Protein AF-A0A0C1Z4I7-F1 (afdb_monomer_lite)

Foldseek 3Di:
DDDFDWDWDFDADPVPRDTDDIDIDGQADWDPDDPPPDDQQDAPVNVCVVQNAFPDKDQWDDDPPDTAHIWGWDDDVPPQQKIKIFTAGRPRRGTPTIHIHGNVPDDPDDD

Structure (mmCIF, N/CA/C/O backbone):
data_AF-A0A0C1Z4I7-F1
#
_entry.id   AF-A0A0C1Z4I7-F1
#
loop_
_atom_site.group_PDB
_atom_site.id
_atom_site.type_symbol
_atom_site.label_atom_id
_atom_site.label_alt_id
_atom_site.label_comp_id
_atom_site.label_asym_id
_atom_site.label_entity_id
_atom_site.label_seq_id
_atom_site.pdbx_PDB_ins_code
_atom_site.Cartn_x
_atom_site.Cartn_y
_atom_site.Cartn_z
_atom_site.occupancy
_atom_site.B_iso_or_equiv
_atom_site.auth_seq_id
_atom_site.auth_comp_id
_atom_site.auth_asym_id
_atom_site.auth_atom_id
_atom_site.pdbx_PDB_model_num
ATOM 1 N N . MET A 1 1 ? 3.921 -3.775 -27.418 1.00 38.81 1 MET A N 1
ATOM 2 C CA . MET A 1 1 ? 4.447 -5.001 -26.784 1.00 38.81 1 MET A CA 1
ATOM 3 C C . MET A 1 1 ? 4.700 -4.667 -25.320 1.00 38.81 1 MET A C 1
ATOM 5 O O . MET A 1 1 ? 5.543 -3.819 -25.061 1.00 38.81 1 MET A O 1
ATOM 9 N N . SER A 1 2 ? 3.896 -5.177 -24.383 1.00 43.41 2 SER A N 1
ATOM 10 C CA . SER A 1 2 ? 4.093 -4.906 -22.951 1.00 43.41 2 SER A CA 1
ATOM 11 C C . SER A 1 2 ? 5.153 -5.856 -22.399 1.00 43.41 2 SER A C 1
ATOM 13 O O . SER A 1 2 ? 4.988 -7.071 -22.469 1.00 43.41 2 SER A O 1
ATOM 15 N N . ILE A 1 3 ? 6.249 -5.308 -21.879 1.00 46.41 3 ILE A N 1
ATOM 16 C CA . ILE A 1 3 ? 7.251 -6.074 -21.136 1.00 46.41 3 ILE A CA 1
ATOM 17 C C . ILE A 1 3 ? 6.704 -6.240 -19.719 1.00 46.41 3 ILE A C 1
ATOM 19 O O . ILE A 1 3 ? 6.547 -5.251 -19.009 1.00 46.41 3 ILE A O 1
ATOM 23 N N . TYR A 1 4 ? 6.385 -7.469 -19.324 1.00 54.22 4 TYR A N 1
ATOM 24 C CA . TYR A 1 4 ? 6.002 -7.773 -17.948 1.00 54.22 4 TYR A CA 1
ATOM 25 C C . TYR A 1 4 ? 7.266 -7.862 -17.089 1.00 54.22 4 TYR A C 1
ATOM 27 O O . TYR A 1 4 ? 8.151 -8.672 -17.378 1.00 54.22 4 TYR A O 1
ATOM 35 N N . LYS A 1 5 ? 7.373 -7.025 -16.052 1.00 57.59 5 LYS A N 1
ATOM 36 C CA . LYS A 1 5 ? 8.463 -7.102 -15.073 1.00 57.59 5 LYS A CA 1
ATOM 37 C C . LYS A 1 5 ? 8.028 -7.947 -13.881 1.00 57.59 5 LYS A C 1
ATOM 39 O O . LYS A 1 5 ? 7.062 -7.621 -13.194 1.00 57.59 5 LYS A O 1
ATOM 44 N N . TYR A 1 6 ? 8.770 -9.016 -13.619 1.00 63.41 6 TYR A N 1
ATOM 45 C CA . TYR A 1 6 ? 8.568 -9.881 -12.461 1.00 63.41 6 TYR A CA 1
ATOM 46 C C . TYR A 1 6 ? 9.752 -9.748 -11.502 1.00 63.41 6 TYR A C 1
ATOM 48 O O . TYR A 1 6 ? 10.906 -9.753 -11.927 1.00 63.41 6 TYR A O 1
ATOM 56 N N . GLY A 1 7 ? 9.455 -9.630 -10.215 1.00 59.31 7 GLY A N 1
ATOM 57 C CA . GLY A 1 7 ? 10.377 -9.813 -9.108 1.00 59.31 7 GLY A CA 1
ATOM 58 C C . GLY A 1 7 ? 10.296 -11.253 -8.628 1.00 59.31 7 GLY A C 1
ATOM 59 O O . GLY A 1 7 ? 9.205 -11.809 -8.493 1.00 59.31 7 GLY A O 1
ATOM 60 N N . LEU A 1 8 ? 11.455 -11.858 -8.397 1.00 66.44 8 LEU A N 1
ATOM 61 C CA . LEU A 1 8 ? 11.571 -13.208 -7.867 1.00 66.44 8 LEU A CA 1
ATOM 62 C C . LEU A 1 8 ? 12.170 -13.117 -6.463 1.00 66.44 8 LEU A C 1
ATOM 64 O O . LEU A 1 8 ? 13.332 -12.733 -6.320 1.00 66.44 8 LEU A O 1
ATOM 68 N N . THR A 1 9 ? 11.400 -13.484 -5.443 1.00 59.69 9 THR A N 1
ATOM 69 C CA . THR A 1 9 ? 11.918 -13.637 -4.080 1.00 59.69 9 THR A CA 1
ATOM 70 C C . THR A 1 9 ? 12.114 -15.119 -3.800 1.00 59.69 9 THR A C 1
ATOM 72 O O . THR A 1 9 ? 11.175 -15.912 -3.856 1.00 59.69 9 THR A O 1
ATOM 75 N N . LEU A 1 10 ? 13.355 -15.498 -3.502 1.00 69.19 10 LEU A N 1
ATOM 76 C CA . LEU A 1 10 ? 13.725 -16.852 -3.108 1.00 69.19 10 LEU A CA 1
ATOM 77 C C . LEU A 1 10 ? 13.953 -16.881 -1.600 1.00 69.19 10 LEU A C 1
ATOM 79 O O . LEU A 1 10 ? 14.857 -16.214 -1.093 1.00 69.19 10 LEU A O 1
ATOM 83 N N . ILE A 1 11 ? 13.140 -17.654 -0.887 1.00 67.88 11 ILE A N 1
ATOM 84 C CA . ILE A 1 11 ? 13.230 -17.781 0.568 1.00 67.88 11 ILE A CA 1
ATOM 85 C C . ILE A 1 11 ? 13.865 -19.128 0.893 1.00 67.88 11 ILE A C 1
ATOM 87 O O . ILE A 1 11 ? 13.340 -20.185 0.536 1.00 67.88 11 ILE A O 1
ATOM 91 N N . PHE A 1 12 ? 14.994 -19.088 1.599 1.00 81.19 12 PHE A N 1
ATOM 92 C CA . PHE A 1 12 ? 15.747 -20.271 2.006 1.00 81.19 12 PHE A CA 1
ATOM 93 C C . PHE A 1 12 ? 15.607 -20.519 3.507 1.00 81.19 12 PHE A C 1
ATOM 95 O O . PHE A 1 12 ? 15.646 -19.596 4.323 1.00 81.19 12 PHE A O 1
ATOM 102 N N . SER A 1 13 ? 15.502 -21.789 3.891 1.00 71.88 13 SER A N 1
ATOM 103 C CA . SER A 1 13 ? 15.573 -22.191 5.293 1.00 71.88 13 SER A CA 1
ATOM 104 C C . SER A 1 13 ? 17.003 -22.045 5.795 1.00 71.88 13 SER A C 1
ATOM 106 O O . SER A 1 13 ? 17.896 -22.766 5.356 1.00 71.88 13 SER A O 1
ATOM 108 N N . LYS A 1 14 ? 17.223 -21.174 6.785 1.00 71.62 14 LYS A N 1
ATOM 109 C CA . LYS A 1 14 ? 18.554 -20.957 7.379 1.00 71.62 14 LYS A CA 1
ATOM 110 C C . LYS A 1 14 ? 19.194 -22.243 7.923 1.00 71.62 14 LYS A C 1
ATOM 112 O O . LYS A 1 14 ? 20.410 -22.369 7.914 1.00 71.62 14 LYS A O 1
ATOM 117 N N . LYS A 1 15 ? 18.386 -23.195 8.408 1.00 81.06 15 LYS A N 1
ATOM 118 C CA . LYS A 1 15 ? 18.870 -24.440 9.031 1.00 81.06 15 LYS A CA 1
ATOM 119 C C . LYS A 1 15 ? 19.369 -25.467 8.012 1.00 81.06 15 LYS A C 1
ATOM 121 O O . LYS A 1 15 ? 20.266 -26.237 8.327 1.00 81.06 15 LYS A O 1
ATOM 126 N N . SER A 1 16 ? 18.751 -25.516 6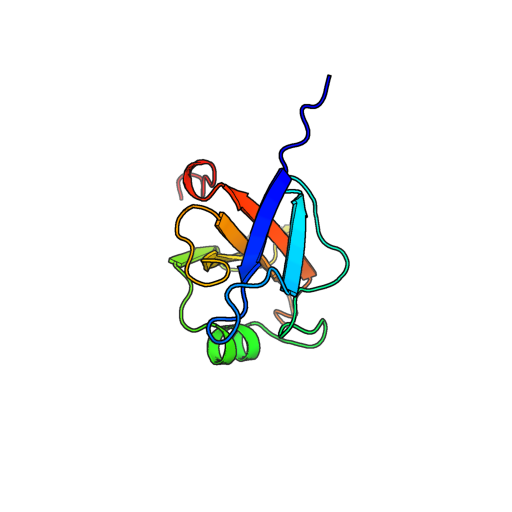.835 1.00 85.88 16 SER A N 1
ATOM 127 C CA . SER A 1 16 ? 19.013 -26.557 5.829 1.00 85.88 16 SER A CA 1
ATOM 128 C C . SER A 1 16 ? 19.630 -26.017 4.542 1.00 85.88 16 SER A C 1
ATOM 130 O O . SER A 1 16 ? 20.042 -26.799 3.693 1.00 85.88 16 SER A O 1
ATOM 132 N N . SER A 1 17 ? 19.666 -24.692 4.380 1.00 82.50 17 SER A N 1
ATOM 133 C CA . SER A 1 17 ? 20.016 -23.998 3.136 1.00 82.50 17 SER A CA 1
ATOM 134 C C . SER A 1 17 ? 19.169 -24.422 1.932 1.00 82.50 17 SER A C 1
ATOM 136 O O . SER A 1 17 ? 19.521 -24.135 0.791 1.00 82.50 17 SER A O 1
ATOM 138 N N . LEU A 1 18 ? 18.038 -25.091 2.172 1.00 81.38 18 LEU A N 1
ATOM 139 C CA . LEU A 1 18 ? 17.108 -25.489 1.128 1.00 81.38 18 LEU A CA 1
ATOM 140 C C . LEU A 1 18 ? 16.185 -24.326 0.787 1.00 81.38 18 LEU A C 1
ATOM 142 O O . LEU A 1 18 ? 15.750 -23.576 1.667 1.00 81.38 18 LEU A O 1
ATOM 146 N N . LEU A 1 19 ? 15.872 -24.206 -0.499 1.00 75.69 19 LEU A N 1
ATOM 147 C CA . LEU A 1 19 ? 14.826 -23.320 -0.986 1.00 75.69 19 LEU A CA 1
ATOM 148 C C . LEU A 1 19 ? 13.479 -23.836 -0.476 1.00 75.69 19 LEU A C 1
ATOM 150 O O . LEU A 1 19 ? 13.130 -24.989 -0.722 1.00 75.69 19 LEU A O 1
ATOM 154 N N . VAL A 1 20 ? 12.743 -22.993 0.243 1.00 79.88 20 VAL A N 1
ATOM 155 C CA . VAL A 1 20 ? 11.453 -23.371 0.841 1.00 79.88 20 VAL A CA 1
ATOM 156 C C . VAL A 1 20 ? 10.274 -22.612 0.250 1.00 79.88 20 VAL A C 1
ATOM 158 O O . VAL A 1 20 ? 9.157 -23.113 0.309 1.00 79.88 20 VAL A O 1
ATOM 161 N N . CYS A 1 21 ? 10.501 -21.436 -0.339 1.00 66.06 21 CYS A N 1
ATOM 162 C CA . CYS A 1 21 ? 9.457 -20.686 -1.028 1.00 66.06 21 CYS A CA 1
ATOM 163 C C . CYS A 1 21 ? 10.034 -19.904 -2.211 1.00 66.06 21 CYS A C 1
ATOM 165 O O . CYS A 1 21 ? 11.140 -19.361 -2.135 1.00 66.06 21 CYS A O 1
ATOM 167 N N . VAL A 1 22 ? 9.260 -19.848 -3.293 1.00 72.50 22 VAL A N 1
ATOM 168 C CA . VAL A 1 22 ? 9.496 -18.981 -4.446 1.00 72.50 22 VAL A CA 1
ATOM 169 C C . VAL A 1 22 ? 8.275 -18.091 -4.581 1.00 72.50 22 VAL A C 1
ATOM 171 O O . VAL A 1 22 ? 7.192 -18.572 -4.910 1.00 72.50 22 VAL A O 1
ATOM 174 N N . GLU A 1 23 ? 8.452 -16.800 -4.341 1.00 71.19 23 GLU A N 1
ATOM 175 C CA . GLU A 1 23 ? 7.403 -15.811 -4.559 1.00 71.19 23 GLU A CA 1
ATOM 176 C C . GLU A 1 23 ? 7.690 -15.074 -5.864 1.00 71.19 23 GLU A C 1
ATOM 178 O O . GLU A 1 23 ? 8.748 -14.465 -6.041 1.00 71.19 23 GLU A O 1
ATOM 183 N N . VAL A 1 24 ? 6.739 -15.151 -6.794 1.00 68.38 24 VAL A N 1
ATOM 184 C CA . VAL A 1 24 ? 6.784 -14.410 -8.054 1.00 68.38 24 VAL A CA 1
ATOM 185 C C . VAL A 1 24 ? 5.855 -13.213 -7.916 1.00 68.38 24 VAL A C 1
ATOM 187 O O . VAL A 1 24 ? 4.634 -13.359 -7.956 1.00 68.38 24 VAL A O 1
ATOM 190 N N . LEU A 1 25 ? 6.430 -12.024 -7.761 1.00 66.62 25 LEU A N 1
ATOM 191 C CA . LEU A 1 25 ? 5.682 -10.773 -7.732 1.00 66.62 25 LEU A CA 1
ATOM 192 C C . LEU A 1 25 ? 5.747 -10.122 -9.108 1.00 66.62 25 LEU A C 1
ATOM 194 O O . LEU A 1 25 ? 6.807 -9.737 -9.581 1.00 66.62 25 LEU A O 1
ATOM 198 N N . ASN A 1 26 ? 4.610 -9.941 -9.762 1.00 67.31 26 ASN A N 1
ATOM 199 C CA . ASN A 1 26 ? 4.530 -9.052 -10.912 1.00 67.31 26 ASN A CA 1
ATOM 200 C C . ASN A 1 26 ? 4.579 -7.587 -10.428 1.00 67.31 26 ASN A C 1
ATOM 202 O O . ASN A 1 26 ? 3.680 -7.136 -9.713 1.00 67.31 26 ASN A O 1
ATOM 206 N N . ILE A 1 27 ? 5.651 -6.875 -10.789 1.00 61.69 27 ILE A N 1
ATOM 207 C CA . ILE A 1 27 ? 6.001 -5.522 -10.308 1.00 61.69 27 ILE A CA 1
ATOM 208 C C . ILE A 1 27 ? 5.139 -4.441 -10.987 1.00 61.69 27 ILE A C 1
ATOM 210 O O . ILE A 1 27 ? 5.138 -3.292 -10.565 1.00 61.69 27 ILE A O 1
ATOM 214 N N . ASP A 1 28 ? 4.349 -4.805 -11.999 1.00 61.06 28 ASP A N 1
ATOM 215 C CA . ASP A 1 28 ? 3.436 -3.889 -12.693 1.00 61.06 28 ASP A CA 1
ATOM 216 C C . ASP A 1 28 ? 1.956 -4.284 -12.527 1.00 61.06 28 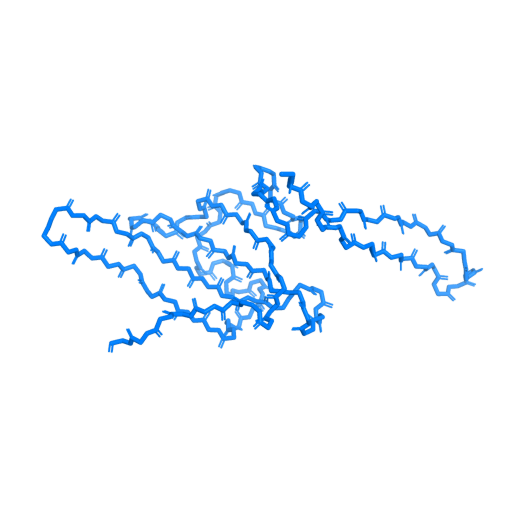ASP A C 1
ATOM 218 O O . ASP A 1 28 ? 1.080 -3.760 -13.220 1.00 61.06 28 ASP A O 1
ATOM 222 N N . THR A 1 29 ? 1.649 -5.205 -11.605 1.00 59.81 29 THR A N 1
ATOM 223 C CA . THR A 1 29 ? 0.286 -5.721 -11.399 1.00 59.81 29 THR A CA 1
ATOM 224 C C . THR A 1 29 ? -0.383 -5.149 -10.157 1.00 59.81 29 THR A C 1
ATOM 226 O O . THR A 1 29 ? 0.232 -4.915 -9.118 1.00 59.81 29 THR A O 1
ATOM 229 N N . ILE A 1 30 ? -1.688 -4.915 -10.289 1.00 59.41 30 ILE A N 1
ATOM 230 C CA . ILE A 1 30 ? -2.585 -4.579 -9.187 1.00 59.41 30 ILE A CA 1
ATOM 231 C C . ILE A 1 30 ? -2.989 -5.892 -8.526 1.00 59.41 30 ILE A C 1
ATOM 233 O O . ILE A 1 30 ? -3.546 -6.761 -9.197 1.00 59.41 30 ILE A O 1
ATOM 237 N N . TYR A 1 31 ? -2.716 -6.041 -7.233 1.00 56.72 31 TYR A N 1
ATOM 238 C CA . TYR A 1 31 ? -3.116 -7.243 -6.515 1.00 56.72 31 TYR A CA 1
ATOM 239 C C . TYR A 1 31 ? -4.536 -7.057 -5.987 1.00 56.72 31 TYR A C 1
ATOM 241 O O . TYR A 1 31 ? -4.816 -6.126 -5.232 1.00 56.72 31 TYR A O 1
ATOM 249 N N . ASN A 1 32 ? -5.436 -7.945 -6.412 1.00 53.16 32 ASN A N 1
ATOM 250 C CA . ASN A 1 32 ? -6.802 -8.007 -5.887 1.00 53.16 32 ASN A CA 1
ATOM 251 C C . ASN A 1 32 ? -6.865 -8.765 -4.549 1.00 53.16 32 ASN A C 1
ATOM 253 O O . ASN A 1 32 ? -7.822 -8.594 -3.805 1.00 53.16 32 ASN A O 1
ATOM 257 N N . MET A 1 33 ? -5.853 -9.586 -4.241 1.00 59.94 33 MET A N 1
ATOM 258 C CA . MET A 1 33 ? -5.670 -10.213 -2.930 1.00 59.94 33 MET A CA 1
ATOM 259 C C . MET A 1 33 ? -4.526 -9.511 -2.203 1.00 59.94 33 MET A C 1
ATOM 261 O O . MET A 1 33 ? -3.442 -9.352 -2.764 1.00 59.94 33 MET A O 1
ATOM 265 N N . LEU A 1 34 ? -4.781 -9.064 -0.976 1.00 69.19 34 LEU A N 1
ATOM 266 C CA . LEU A 1 34 ? -3.793 -8.356 -0.171 1.00 69.19 34 LEU A CA 1
ATOM 267 C C . LEU A 1 34 ? -2.707 -9.336 0.313 1.00 69.19 34 LEU A C 1
ATOM 269 O O . LEU A 1 34 ? -3.025 -10.479 0.650 1.00 69.19 34 LEU A O 1
ATOM 273 N N . PRO A 1 35 ? -1.426 -8.929 0.327 1.00 75.94 35 PRO A N 1
ATOM 274 C CA . PRO A 1 35 ? -0.364 -9.739 0.899 1.00 75.94 35 PRO A CA 1
ATOM 275 C C . PRO A 1 35 ? -0.561 -9.827 2.416 1.00 75.94 35 PRO A C 1
ATOM 277 O O . PRO A 1 35 ? -0.817 -8.817 3.070 1.00 75.94 35 PRO A O 1
ATOM 280 N N . SER A 1 36 ? -0.396 -11.021 2.985 1.00 75.44 36 SER A N 1
ATOM 281 C CA . SER A 1 36 ? -0.357 -11.188 4.443 1.00 75.44 36 SER A CA 1
ATOM 282 C C . SER A 1 36 ? 0.727 -10.274 5.040 1.00 75.44 36 SER A C 1
ATOM 284 O O . SER A 1 36 ? 1.821 -10.211 4.468 1.00 75.44 36 SER A O 1
ATOM 286 N N . PRO A 1 37 ? 0.453 -9.536 6.133 1.00 84.00 37 PRO A N 1
ATOM 287 C CA . PRO A 1 37 ? -0.674 -9.680 7.065 1.00 84.00 37 PRO A CA 1
ATOM 288 C C . PRO A 1 37 ? -1.862 -8.733 6.798 1.00 84.00 37 PRO A C 1
ATOM 290 O O . PRO A 1 37 ? -2.696 -8.552 7.677 1.00 84.00 37 PRO A O 1
ATOM 293 N N . LEU A 1 38 ? -1.934 -8.088 5.630 1.00 85.62 38 LEU A N 1
ATOM 294 C CA . LEU A 1 38 ? -2.944 -7.062 5.352 1.00 85.62 38 LEU A CA 1
ATOM 295 C C . LEU A 1 38 ? -4.307 -7.669 5.002 1.00 85.62 38 LEU A C 1
ATOM 297 O O . LEU A 1 38 ? -4.401 -8.602 4.204 1.00 85.62 38 LEU A O 1
ATOM 301 N N . GLU A 1 39 ? -5.370 -7.072 5.541 1.00 85.19 39 GLU A N 1
ATOM 302 C CA . GLU A 1 39 ? -6.759 -7.490 5.327 1.00 85.19 39 GLU A CA 1
ATOM 303 C C . GLU A 1 39 ? -7.622 -6.336 4.800 1.00 85.19 39 GLU A C 1
ATOM 305 O O . GLU A 1 39 ? -7.345 -5.167 5.054 1.00 85.19 39 GLU A O 1
ATOM 310 N N . VAL A 1 40 ? -8.683 -6.654 4.048 1.00 76.00 40 VAL A N 1
ATOM 311 C CA . VAL A 1 40 ? -9.513 -5.644 3.354 1.00 76.00 40 VAL A CA 1
ATOM 312 C C . VAL A 1 40 ? -10.247 -4.735 4.341 1.00 76.00 40 VAL A C 1
ATOM 314 O O . VAL A 1 40 ? -10.486 -3.571 4.047 1.00 76.00 40 VAL A O 1
ATOM 317 N N . SER A 1 41 ? -10.574 -5.248 5.526 1.00 86.06 41 SER A N 1
ATOM 318 C CA . SER A 1 41 ? -11.219 -4.488 6.598 1.00 86.06 41 SER A CA 1
ATOM 319 C C . SER A 1 41 ? -10.286 -3.522 7.324 1.00 86.06 41 SER A C 1
ATOM 321 O O . SER A 1 41 ? -10.774 -2.733 8.130 1.00 86.06 41 SER A O 1
ATOM 323 N N . MET A 1 42 ? -8.972 -3.589 7.086 1.00 92.62 42 MET A N 1
ATOM 324 C CA . MET A 1 42 ? -8.026 -2.708 7.761 1.00 92.62 42 MET A CA 1
ATOM 325 C C . MET A 1 42 ? -8.201 -1.271 7.291 1.00 92.62 42 MET A C 1
ATOM 327 O O . MET A 1 42 ? -8.278 -0.986 6.091 1.00 92.62 42 MET A O 1
ATOM 331 N N . VAL A 1 43 ? -8.196 -0.358 8.253 1.00 95.31 43 VAL A N 1
ATOM 332 C CA . VAL A 1 43 ? -8.099 1.078 8.002 1.00 95.31 43 VAL A CA 1
ATOM 333 C C . VAL A 1 43 ? -6.653 1.537 8.126 1.00 95.31 43 VAL A C 1
ATOM 335 O O . VAL A 1 43 ? -5.789 0.839 8.658 1.00 95.31 43 VAL A O 1
ATOM 338 N N . ARG A 1 44 ? -6.363 2.745 7.638 1.00 95.31 44 ARG A N 1
ATOM 339 C CA . ARG A 1 44 ? -5.007 3.307 7.659 1.00 95.31 44 ARG A CA 1
ATOM 340 C C . ARG A 1 44 ? -4.325 3.224 9.031 1.00 95.31 44 ARG A C 1
ATOM 342 O O . ARG A 1 44 ? -3.126 2.987 9.067 1.00 95.31 44 ARG A O 1
ATOM 349 N N . SER A 1 45 ? -5.040 3.413 10.143 1.00 95.94 45 SER A N 1
ATOM 350 C CA . SER A 1 45 ? -4.440 3.282 11.482 1.00 95.94 45 SER A CA 1
ATOM 351 C C . SER A 1 45 ? -3.882 1.884 11.736 1.00 95.94 45 SER A C 1
ATOM 353 O O . SER A 1 45 ? -2.749 1.777 12.195 1.00 95.94 45 SER A O 1
ATOM 355 N N . ASP A 1 46 ? -4.621 0.841 11.361 1.00 96.06 46 ASP A N 1
ATOM 356 C CA . ASP A 1 46 ? -4.221 -0.557 11.555 1.00 96.06 46 ASP A CA 1
ATOM 357 C C . ASP A 1 46 ? -2.988 -0.879 10.701 1.00 96.06 46 ASP A C 1
ATOM 359 O O . ASP A 1 46 ? -2.047 -1.532 11.146 1.00 96.06 46 ASP A O 1
ATOM 363 N N . VAL A 1 47 ? -2.949 -0.345 9.473 1.00 93.88 47 VAL A N 1
ATOM 364 C CA . VAL A 1 47 ? -1.796 -0.488 8.571 1.00 93.88 47 VAL A CA 1
ATOM 365 C C . VAL A 1 47 ? -0.549 0.169 9.158 1.00 93.88 47 VAL A C 1
ATOM 367 O O . VAL A 1 47 ? 0.537 -0.401 9.078 1.00 93.88 47 VAL A O 1
ATOM 370 N N . LEU A 1 48 ? -0.688 1.356 9.751 1.00 94.69 48 LEU A N 1
ATOM 371 C CA . LEU A 1 48 ? 0.425 2.066 10.383 1.00 94.69 48 LEU A CA 1
ATOM 372 C C . LEU A 1 48 ? 0.904 1.373 11.662 1.00 94.69 48 LEU A C 1
ATOM 374 O O . LEU A 1 48 ? 2.099 1.383 11.945 1.00 94.69 48 LEU A O 1
ATOM 378 N N . GLU A 1 49 ? -0.002 0.763 12.422 1.00 94.88 49 GLU A N 1
ATOM 379 C CA . GLU A 1 49 ? 0.357 -0.055 13.583 1.00 94.88 49 GLU A CA 1
ATOM 380 C C . GLU A 1 49 ? 1.143 -1.304 13.158 1.00 94.88 49 GLU A C 1
ATOM 382 O O . GLU A 1 49 ? 2.162 -1.635 13.764 1.00 94.88 49 GLU A O 1
ATOM 387 N N . LEU A 1 5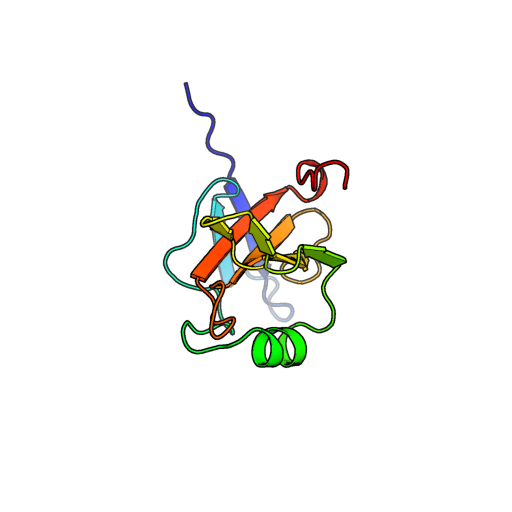0 ? 0.721 -1.951 12.068 1.00 92.19 50 LEU A N 1
ATOM 388 C CA . LEU A 1 50 ? 1.334 -3.176 11.558 1.00 92.19 50 LEU A CA 1
ATOM 389 C C . LEU A 1 50 ? 2.677 -2.941 10.847 1.00 92.19 50 LEU A C 1
ATOM 391 O O . LEU A 1 50 ? 3.616 -3.720 11.015 1.00 92.19 50 LEU A O 1
ATOM 395 N N . LEU A 1 51 ? 2.760 -1.905 10.008 1.00 91.25 51 LEU A N 1
ATOM 396 C CA . LEU A 1 51 ? 3.897 -1.660 9.110 1.00 91.25 51 LEU A CA 1
ATOM 397 C C . LEU A 1 51 ? 4.799 -0.506 9.564 1.00 91.25 51 LEU A C 1
ATOM 399 O O . LEU A 1 51 ? 5.879 -0.311 9.001 1.00 91.25 51 LEU A O 1
ATOM 403 N N . GLY A 1 52 ? 4.375 0.262 10.566 1.00 92.62 52 GLY A N 1
ATOM 404 C CA . GLY A 1 52 ? 5.051 1.473 11.013 1.00 92.62 52 GLY A CA 1
ATOM 405 C C . GLY A 1 52 ? 4.745 2.692 10.140 1.00 92.62 52 GLY A C 1
ATOM 406 O O . GLY A 1 52 ? 3.735 2.771 9.441 1.00 92.62 52 GLY A O 1
ATOM 407 N N . LEU A 1 53 ? 5.631 3.689 10.200 1.00 94.38 53 LEU A N 1
ATOM 408 C CA . LEU A 1 53 ? 5.467 4.926 9.439 1.00 94.38 53 LEU A CA 1
ATOM 409 C C . LEU A 1 53 ? 5.825 4.729 7.957 1.00 94.38 53 LEU A C 1
ATOM 411 O O . LEU A 1 53 ? 6.831 4.087 7.644 1.00 94.38 53 LEU A O 1
ATOM 415 N N . PRO A 1 54 ? 5.050 5.323 7.035 1.00 94.69 54 PRO A N 1
ATOM 416 C CA . PRO A 1 54 ? 5.323 5.235 5.615 1.00 94.69 54 PRO A CA 1
ATOM 417 C C . PRO A 1 54 ? 6.533 6.090 5.242 1.00 94.69 54 PRO A C 1
ATOM 419 O O . PRO A 1 54 ? 6.815 7.125 5.847 1.00 94.69 54 PRO A O 1
ATOM 422 N N . ILE A 1 55 ? 7.213 5.681 4.175 1.00 93.81 55 ILE A N 1
ATOM 423 C CA . ILE A 1 55 ? 8.329 6.418 3.569 1.00 93.81 55 ILE A CA 1
ATOM 424 C C . ILE A 1 55 ? 7.821 7.734 2.985 1.00 93.81 55 ILE A C 1
ATOM 426 O O . ILE A 1 55 ? 8.476 8.772 3.053 1.00 93.81 55 ILE A O 1
ATOM 430 N N . THR A 1 56 ? 6.654 7.685 2.351 1.00 94.12 56 THR A N 1
ATOM 431 C CA . THR A 1 56 ? 5.995 8.841 1.753 1.00 94.12 56 THR A CA 1
ATOM 432 C C . THR A 1 56 ? 4.494 8.602 1.740 1.00 94.12 56 THR A C 1
ATOM 434 O O . THR A 1 56 ? 4.035 7.474 1.562 1.00 94.12 56 THR A O 1
ATOM 437 N N . SER A 1 57 ? 3.736 9.680 1.905 1.00 94.38 57 SER A N 1
ATOM 438 C CA . SER A 1 57 ? 2.279 9.658 1.918 1.00 94.38 57 SER A CA 1
ATOM 439 C C . SER A 1 57 ? 1.720 10.760 1.041 1.00 94.38 57 SER A C 1
ATOM 441 O O . SER A 1 57 ? 2.231 11.882 1.019 1.00 94.38 57 SER A O 1
ATOM 443 N N . LYS A 1 58 ? 0.601 10.467 0.385 1.00 93.31 58 LYS A N 1
ATOM 444 C CA . LYS A 1 58 ? -0.276 11.471 -0.207 1.00 93.31 58 LYS A CA 1
ATOM 445 C C . LYS A 1 58 ? -1.642 11.373 0.469 1.00 93.31 58 LYS A C 1
ATOM 447 O O . LYS A 1 58 ? -2.307 10.345 0.318 1.00 93.31 58 LYS A O 1
ATOM 452 N N . PRO A 1 59 ? -2.066 12.402 1.221 1.00 91.50 59 PRO A N 1
ATOM 453 C CA . PRO A 1 59 ? -3.325 12.344 1.945 1.00 91.50 59 PRO A CA 1
ATOM 454 C C . PRO A 1 59 ? -4.522 12.331 0.977 1.00 91.50 59 PRO A C 1
ATOM 456 O O . PRO A 1 59 ? -4.400 12.805 -0.162 1.00 91.50 59 PRO A O 1
ATOM 459 N N . PRO A 1 60 ? -5.686 11.823 1.421 1.00 92.50 60 PRO A N 1
ATOM 460 C CA . PRO A 1 60 ? -6.933 11.975 0.688 1.00 92.50 60 PRO A CA 1
ATOM 461 C C . PRO A 1 60 ? -7.221 13.450 0.408 1.00 92.50 60 PRO A C 1
ATOM 463 O O . PRO A 1 60 ? -6.931 14.326 1.226 1.00 92.50 60 PRO A O 1
ATOM 466 N N . ARG A 1 61 ? -7.812 13.736 -0.751 1.00 90.25 61 ARG A N 1
ATOM 467 C CA . ARG A 1 61 ? -8.157 15.103 -1.147 1.00 90.25 61 ARG A CA 1
ATOM 468 C C . ARG A 1 61 ? -9.485 15.160 -1.879 1.00 90.25 61 ARG A C 1
ATOM 470 O O . ARG A 1 61 ? -9.803 14.286 -2.688 1.00 90.25 61 ARG A O 1
ATOM 477 N N . LYS A 1 62 ? -10.207 16.251 -1.649 1.00 89.31 62 LYS A N 1
ATOM 478 C CA . LYS A 1 62 ? -11.393 16.634 -2.407 1.00 89.31 62 LYS A CA 1
ATOM 479 C C . LYS A 1 62 ? -11.056 17.835 -3.282 1.00 89.31 62 LYS A C 1
ATOM 481 O O . LYS A 1 62 ? -10.609 18.858 -2.771 1.00 89.31 62 LYS A O 1
ATOM 486 N N . ILE A 1 63 ? -11.275 17.718 -4.588 1.00 83.44 63 ILE A N 1
ATOM 487 C CA . ILE A 1 63 ? -11.187 18.844 -5.525 1.00 83.44 63 ILE A CA 1
ATOM 488 C C . ILE A 1 63 ? -12.547 18.981 -6.197 1.00 83.44 63 ILE A C 1
ATOM 490 O O . ILE A 1 63 ? -12.934 18.125 -6.990 1.00 83.44 63 ILE A O 1
ATOM 494 N N . ILE A 1 64 ? -13.270 20.056 -5.876 1.00 85.81 64 ILE A N 1
ATOM 495 C CA . ILE A 1 64 ? -14.648 20.293 -6.331 1.00 85.81 64 ILE A CA 1
ATOM 496 C C . ILE A 1 64 ? -15.530 19.086 -5.945 1.00 85.81 64 ILE A C 1
ATOM 498 O O . ILE A 1 64 ? -15.807 18.898 -4.762 1.00 85.81 64 ILE A O 1
ATOM 502 N N . ASN A 1 65 ? -15.889 18.230 -6.907 1.00 84.31 65 ASN A N 1
ATOM 503 C CA . ASN A 1 65 ? -16.704 17.024 -6.718 1.00 84.31 65 ASN A CA 1
ATOM 504 C C . ASN A 1 65 ? -15.914 15.721 -6.943 1.00 84.31 65 ASN A C 1
ATOM 506 O O . ASN A 1 65 ? -16.504 14.649 -7.040 1.00 84.31 65 ASN A O 1
ATOM 510 N N . ILE A 1 66 ? -14.583 15.796 -7.035 1.00 78.75 66 ILE A N 1
ATOM 511 C CA . ILE A 1 66 ? -13.703 14.635 -7.189 1.00 78.75 66 ILE A CA 1
ATOM 512 C C . ILE A 1 66 ? -13.095 14.293 -5.833 1.00 78.75 66 ILE A C 1
ATOM 514 O O . ILE A 1 66 ? -12.318 15.068 -5.270 1.00 78.75 66 ILE A O 1
ATOM 518 N N . PHE A 1 67 ? -13.419 13.102 -5.342 1.00 85.69 67 PHE A N 1
ATOM 519 C CA . PHE A 1 67 ? -12.906 12.547 -4.096 1.00 85.69 67 PHE A CA 1
ATOM 520 C C . PHE A 1 67 ? -11.802 11.543 -4.411 1.00 85.69 67 PHE A C 1
ATOM 522 O O . PHE A 1 67 ? -12.037 10.506 -5.031 1.00 85.69 67 PHE A O 1
ATOM 529 N N . THR A 1 68 ? -10.572 11.873 -4.026 1.00 87.44 68 THR A N 1
ATOM 530 C CA . THR A 1 68 ? -9.411 11.000 -4.220 1.00 87.44 68 THR A CA 1
ATOM 531 C C . THR A 1 68 ? -8.966 10.476 -2.866 1.00 87.44 68 THR A C 1
ATOM 533 O O . THR A 1 68 ? -8.665 11.271 -1.980 1.00 87.44 68 THR A O 1
ATOM 536 N N . GLY A 1 69 ? -8.914 9.155 -2.715 1.00 92.38 69 GLY A N 1
ATOM 537 C CA . GLY A 1 69 ? -8.395 8.516 -1.510 1.00 92.38 69 GLY A CA 1
ATOM 538 C C . GLY A 1 69 ? -6.905 8.771 -1.275 1.00 92.38 69 GLY A C 1
ATOM 539 O O . GLY A 1 69 ? -6.213 9.342 -2.124 1.00 92.38 69 GLY A O 1
ATOM 540 N N . GLY A 1 70 ? -6.427 8.367 -0.101 1.00 94.19 70 GLY A N 1
ATOM 541 C CA . GLY A 1 70 ? -5.019 8.482 0.270 1.00 94.19 70 GLY A CA 1
ATOM 542 C C . GLY A 1 70 ? -4.161 7.373 -0.336 1.00 94.19 70 GLY A C 1
ATOM 543 O O . GLY A 1 70 ? -4.672 6.342 -0.775 1.00 94.19 70 GLY A O 1
ATOM 544 N N . VAL A 1 71 ? -2.847 7.571 -0.335 1.00 95.25 71 VAL A N 1
ATOM 545 C CA . VAL A 1 71 ? -1.883 6.508 -0.635 1.00 95.25 71 VAL A CA 1
ATOM 546 C C . VAL A 1 71 ? -0.638 6.654 0.232 1.00 95.25 71 VAL A C 1
ATOM 548 O O . VAL A 1 71 ? -0.101 7.753 0.367 1.00 95.25 71 VAL A O 1
ATOM 551 N N . ASP A 1 72 ? -0.179 5.540 0.788 1.00 95.75 72 ASP A N 1
ATOM 552 C CA . ASP A 1 72 ? 1.058 5.434 1.558 1.00 95.75 72 ASP A CA 1
ATOM 553 C C . ASP A 1 72 ? 2.047 4.501 0.844 1.00 95.75 72 ASP A C 1
ATOM 555 O O . ASP A 1 72 ? 1.642 3.531 0.198 1.00 95.75 72 ASP A O 1
ATOM 559 N N . GLN A 1 73 ? 3.342 4.792 0.962 1.00 94.50 73 GLN A N 1
ATOM 560 C CA . GLN A 1 73 ? 4.428 3.943 0.473 1.00 94.50 73 GLN A CA 1
ATOM 561 C C . GLN A 1 73 ? 5.203 3.315 1.624 1.00 94.50 73 GLN A C 1
ATOM 563 O O . GLN A 1 73 ? 5.700 4.015 2.505 1.00 94.50 73 GLN A O 1
ATOM 568 N N . PHE A 1 74 ? 5.409 2.006 1.524 1.00 92.31 74 PHE A N 1
ATOM 569 C CA . PHE A 1 74 ? 6.246 1.210 2.417 1.00 92.31 74 PHE A CA 1
ATOM 570 C C . PHE A 1 74 ? 7.304 0.445 1.616 1.00 92.31 74 PHE A C 1
ATOM 572 O O . PHE A 1 74 ? 7.143 0.226 0.414 1.00 92.31 74 PHE A O 1
ATOM 579 N N . ASN A 1 75 ? 8.370 0.001 2.281 1.00 87.44 75 ASN A N 1
ATOM 580 C CA . ASN A 1 75 ? 9.269 -1.004 1.713 1.00 87.44 75 ASN A CA 1
ATOM 581 C C . ASN A 1 75 ? 8.632 -2.379 1.887 1.00 87.44 75 ASN A C 1
ATOM 583 O O . ASN A 1 75 ? 8.209 -2.726 2.991 1.00 87.44 75 ASN A O 1
ATOM 587 N N . TYR A 1 76 ? 8.611 -3.187 0.834 1.00 80.31 76 TYR A N 1
ATOM 588 C CA . TYR A 1 76 ? 8.174 -4.571 0.975 1.00 80.31 76 TYR A CA 1
ATOM 589 C C . TYR A 1 76 ? 9.282 -5.421 1.605 1.00 80.31 76 TYR A C 1
ATOM 591 O O . TYR A 1 76 ? 10.395 -5.465 1.085 1.00 80.31 76 TYR A O 1
ATOM 599 N N . ASN A 1 77 ? 9.006 -6.083 2.734 1.00 75.31 77 ASN A N 1
ATOM 600 C CA . ASN A 1 77 ? 9.963 -6.948 3.444 1.00 75.31 77 ASN A CA 1
ATOM 601 C C . ASN A 1 77 ? 11.346 -6.300 3.684 1.00 75.31 77 ASN A C 1
ATOM 603 O O . ASN A 1 77 ? 12.381 -6.960 3.610 1.00 75.31 77 ASN A O 1
ATOM 607 N N . GLY A 1 78 ? 11.377 -4.985 3.931 1.00 74.75 78 GLY A N 1
ATOM 608 C CA . GLY A 1 78 ? 12.617 -4.229 4.154 1.00 74.75 78 GLY A CA 1
ATOM 609 C C . GLY A 1 78 ? 13.473 -3.994 2.902 1.00 74.75 78 GLY A C 1
ATOM 610 O O . GLY A 1 78 ? 14.558 -3.423 3.007 1.00 74.75 78 GLY A O 1
ATOM 611 N N . GLN A 1 79 ? 13.008 -4.390 1.715 1.00 74.44 79 GLN A N 1
ATOM 612 C CA . GLN A 1 79 ? 13.714 -4.171 0.456 1.00 74.44 79 GLN A CA 1
ATOM 613 C C . GLN A 1 79 ? 13.459 -2.752 -0.060 1.00 74.44 79 GLN A C 1
ATOM 615 O O . GLN A 1 79 ? 12.328 -2.383 -0.366 1.00 74.44 79 GLN A O 1
ATOM 620 N N . SER A 1 80 ? 14.519 -1.954 -0.193 1.00 79.38 80 SER A N 1
ATOM 621 C CA . SER A 1 80 ? 14.419 -0.548 -0.611 1.00 79.38 80 SER A CA 1
ATOM 622 C C . SER A 1 80 ? 14.032 -0.357 -2.080 1.00 79.38 80 SER A C 1
ATOM 624 O O . SER A 1 80 ? 13.494 0.688 -2.438 1.00 79.38 80 SER A O 1
ATOM 626 N N . TYR A 1 81 ? 14.283 -1.351 -2.935 1.00 78.88 81 TYR A N 1
ATOM 627 C CA . TYR A 1 81 ? 14.026 -1.269 -4.375 1.00 78.88 81 TYR A CA 1
ATOM 628 C C . TYR A 1 81 ? 12.572 -1.585 -4.758 1.00 78.88 81 TYR A C 1
ATOM 630 O O . TYR A 1 81 ? 12.160 -1.262 -5.870 1.00 78.88 81 TYR A O 1
ATOM 638 N N . LEU A 1 82 ? 11.787 -2.195 -3.862 1.00 81.19 82 LEU A N 1
ATOM 639 C CA . LEU A 1 82 ? 10.394 -2.559 -4.119 1.00 81.19 82 LEU A CA 1
ATOM 640 C C . LEU A 1 82 ? 9.456 -1.808 -3.169 1.00 81.19 82 LEU A C 1
ATOM 642 O O . LEU A 1 82 ? 9.334 -2.129 -1.985 1.00 81.19 82 LEU A O 1
ATOM 646 N N . GLY A 1 83 ? 8.765 -0.815 -3.718 1.00 88.06 83 GLY A N 1
ATOM 647 C CA . GLY A 1 83 ? 7.778 -0.016 -3.016 1.00 88.06 83 GLY A CA 1
ATOM 648 C C . GLY A 1 83 ? 6.415 -0.696 -3.027 1.00 88.06 83 GLY A C 1
ATOM 649 O O . GLY A 1 83 ? 5.882 -1.029 -4.087 1.00 88.06 83 GLY A O 1
ATOM 650 N N . MET A 1 84 ? 5.829 -0.857 -1.845 1.00 90.56 84 MET A N 1
ATOM 651 C CA . MET A 1 84 ? 4.439 -1.255 -1.659 1.00 90.56 84 MET A CA 1
ATOM 652 C C . MET A 1 84 ? 3.584 -0.002 -1.465 1.00 90.56 84 MET A C 1
ATOM 654 O O . MET A 1 84 ? 3.740 0.720 -0.482 1.00 90.56 84 MET A O 1
ATOM 658 N N . LEU A 1 85 ? 2.689 0.258 -2.413 1.00 92.25 85 LEU A N 1
ATOM 659 C CA . LEU A 1 85 ? 1.742 1.366 -2.394 1.00 92.25 85 LEU A CA 1
ATOM 660 C C . LEU A 1 85 ? 0.391 0.873 -1.884 1.00 92.25 85 LEU A C 1
ATOM 662 O O . LEU A 1 85 ? -0.292 0.124 -2.587 1.00 92.25 85 LEU A O 1
ATOM 666 N N . VAL A 1 86 ? 0.002 1.318 -0.692 1.00 93.12 86 VAL A N 1
ATOM 667 C CA . VAL A 1 86 ? -1.306 1.026 -0.095 1.00 93.12 86 VAL A CA 1
ATOM 668 C C . VAL A 1 86 ? -2.235 2.194 -0.393 1.00 93.12 86 VAL A C 1
ATOM 670 O O . VAL A 1 86 ? -2.009 3.310 0.071 1.00 93.12 86 VAL A O 1
ATOM 673 N N . TYR A 1 87 ? -3.253 1.952 -1.214 1.00 92.56 87 TYR A N 1
ATOM 674 C CA . TYR A 1 87 ? -4.269 2.939 -1.562 1.00 92.56 87 TYR A CA 1
ATOM 675 C C . TYR A 1 87 ? -5.479 2.763 -0.660 1.00 92.56 87 TYR A C 1
ATOM 677 O O . TYR A 1 87 ? -5.961 1.644 -0.497 1.00 92.56 87 TYR A O 1
ATOM 685 N N . TYR A 1 88 ? -6.020 3.870 -0.170 1.00 94.44 88 TYR A N 1
ATOM 686 C CA . TYR A 1 88 ? -7.187 3.887 0.704 1.00 94.44 88 TYR A CA 1
ATOM 687 C C . TYR A 1 88 ? -8.402 4.489 0.000 1.00 94.44 88 TYR A C 1
ATOM 689 O O . TYR A 1 88 ? -8.265 5.239 -0.977 1.00 94.44 88 TYR A O 1
ATOM 697 N N . HIS A 1 89 ? -9.598 4.192 0.497 1.00 93.62 89 HIS A N 1
ATOM 698 C CA . HIS A 1 89 ? -10.797 4.956 0.159 1.00 93.62 89 HIS A CA 1
ATOM 699 C C . HIS A 1 89 ? -10.719 6.394 0.714 1.00 93.62 89 HIS A C 1
ATOM 701 O O . HIS A 1 89 ? -9.860 6.720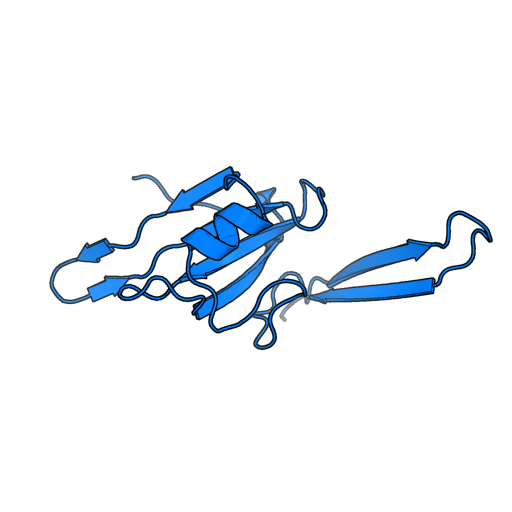 1.532 1.00 93.62 89 HIS A O 1
ATOM 707 N N . TY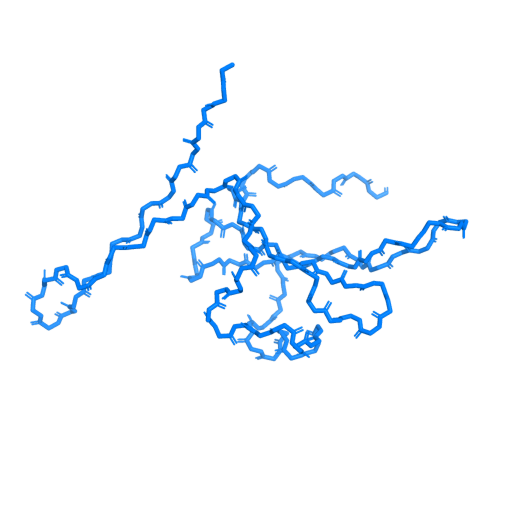R A 1 90 ? -11.540 7.310 0.181 1.00 92.94 90 TYR A N 1
ATOM 708 C CA . TYR A 1 90 ? -11.559 8.709 0.641 1.00 92.94 90 TYR A CA 1
ATOM 709 C C . TYR A 1 90 ? -12.231 8.843 2.012 1.00 92.94 90 TYR A C 1
ATOM 711 O O . TYR A 1 90 ? -11.702 9.513 2.893 1.00 92.94 90 TYR A O 1
ATOM 719 N N . GLU A 1 91 ? -13.380 8.191 2.180 1.00 90.69 91 GLU A N 1
ATOM 720 C CA . GLU A 1 91 ? -14.066 8.049 3.465 1.00 90.69 91 GLU A CA 1
ATOM 721 C C . GLU A 1 91 ? -13.641 6.728 4.103 1.00 90.69 91 GLU A C 1
ATOM 723 O O . GLU A 1 91 ? -13.274 5.804 3.383 1.00 90.69 91 GLU A O 1
ATOM 728 N N . GLY A 1 92 ? -13.639 6.648 5.435 1.00 89.38 92 GLY A N 1
ATOM 729 C CA . GLY A 1 92 ? -13.270 5.433 6.177 1.00 89.38 92 GLY A CA 1
ATOM 730 C C . GLY A 1 92 ? -11.770 5.114 6.198 1.00 89.38 92 GLY A C 1
ATOM 731 O O . GLY A 1 92 ? -11.272 4.635 7.211 1.00 89.38 92 GLY A O 1
ATOM 732 N N . LEU A 1 93 ? -11.036 5.467 5.136 1.00 93.00 93 LEU A N 1
ATOM 733 C CA . LEU A 1 93 ? -9.611 5.157 4.953 1.00 93.00 93 LEU A CA 1
ATOM 734 C C . LEU A 1 93 ? -9.302 3.653 5.030 1.00 93.00 93 LEU A C 1
ATOM 736 O O . LEU A 1 93 ? -8.186 3.276 5.390 1.00 93.00 93 LEU A O 1
ATOM 740 N N . ASP A 1 94 ? -10.269 2.808 4.687 1.00 93.50 94 ASP A N 1
ATOM 741 C CA . ASP A 1 94 ? -10.087 1.376 4.473 1.00 93.50 94 ASP A CA 1
ATOM 742 C C . ASP A 1 94 ? -9.245 1.109 3.218 1.00 93.50 94 ASP A C 1
ATOM 744 O O . ASP A 1 94 ? -9.190 1.930 2.288 1.00 93.50 94 ASP A O 1
ATOM 748 N N . ILE A 1 95 ? -8.532 -0.021 3.207 1.00 91.12 95 ILE A N 1
ATOM 749 C CA . ILE A 1 95 ? -7.666 -0.395 2.086 1.00 91.12 95 ILE A CA 1
ATOM 750 C C . ILE A 1 95 ? -8.516 -0.632 0.834 1.00 91.12 95 ILE A C 1
ATOM 752 O O . ILE A 1 95 ? -9.271 -1.593 0.726 1.00 91.12 95 ILE A O 1
ATOM 756 N N . LYS A 1 96 ? -8.292 0.200 -0.182 1.00 89.12 96 LYS A N 1
ATOM 757 C CA . LYS A 1 96 ? -8.881 0.047 -1.512 1.00 89.12 96 LYS A CA 1
ATOM 758 C C . LYS A 1 96 ? -8.132 -0.976 -2.359 1.00 89.12 96 LYS A C 1
ATOM 760 O O . LYS A 1 96 ? -8.740 -1.773 -3.066 1.00 89.12 96 LYS A O 1
ATOM 765 N N . THR A 1 97 ? -6.804 -0.871 -2.411 1.00 86.88 97 THR A N 1
ATOM 766 C CA . THR A 1 97 ? -5.953 -1.752 -3.227 1.00 86.88 97 THR A CA 1
ATOM 767 C C . THR A 1 97 ? -4.482 -1.587 -2.863 1.00 86.88 97 THR A C 1
ATOM 769 O O . THR A 1 97 ? -4.077 -0.548 -2.336 1.00 86.88 97 THR A O 1
ATOM 772 N N . ILE A 1 98 ? -3.668 -2.583 -3.211 1.00 87.00 98 ILE A N 1
ATOM 773 C CA . ILE A 1 98 ? -2.215 -2.537 -3.070 1.00 87.00 98 ILE A CA 1
ATOM 774 C C . ILE A 1 98 ? -1.557 -2.727 -4.430 1.00 87.00 98 ILE A C 1
ATOM 776 O O . ILE A 1 98 ? -1.956 -3.571 -5.239 1.00 87.00 98 ILE A O 1
ATOM 780 N N . LYS A 1 99 ? -0.526 -1.921 -4.685 1.00 86.38 99 LYS A N 1
ATOM 781 C CA . LYS A 1 99 ? 0.323 -2.051 -5.869 1.00 86.38 99 LYS A CA 1
ATOM 782 C C . LYS A 1 99 ? 1.774 -2.126 -5.453 1.00 86.38 99 LYS A C 1
ATOM 784 O O . LYS A 1 99 ? 2.221 -1.335 -4.630 1.00 86.38 99 LYS A O 1
ATOM 789 N N . PHE A 1 100 ? 2.511 -3.017 -6.088 1.00 85.19 100 PHE A N 1
ATOM 790 C CA . PHE A 1 100 ? 3.962 -3.028 -5.998 1.00 85.19 100 PHE A CA 1
ATOM 791 C C . PHE A 1 100 ? 4.532 -2.265 -7.180 1.00 85.19 100 PHE A C 1
ATOM 793 O O . PHE A 1 100 ? 3.949 -2.303 -8.261 1.00 85.19 100 PHE A O 1
ATOM 800 N N . LYS A 1 101 ? 5.622 -1.535 -6.957 1.00 82.88 101 LYS A N 1
ATOM 801 C CA . LYS A 1 101 ? 6.388 -0.848 -7.999 1.00 82.88 101 LYS A CA 1
ATOM 802 C C . LYS A 1 101 ? 7.854 -0.787 -7.613 1.00 82.88 101 LYS A C 1
ATOM 804 O O . LYS A 1 101 ? 8.184 -0.770 -6.433 1.00 82.88 101 LYS A O 1
ATOM 809 N N . ASP A 1 102 ? 8.724 -0.672 -8.607 1.00 82.31 102 ASP A N 1
ATOM 810 C CA . ASP A 1 102 ? 10.110 -0.275 -8.365 1.00 82.31 102 ASP A CA 1
ATOM 811 C C . ASP A 1 102 ? 10.131 1.106 -7.689 1.00 82.31 102 ASP A C 1
ATOM 813 O O . ASP A 1 102 ? 9.620 2.083 -8.253 1.00 82.31 102 ASP A O 1
ATOM 817 N N . SER A 1 103 ? 10.714 1.182 -6.491 1.00 84.12 103 SER A N 1
ATOM 818 C CA . SER A 1 103 ? 10.774 2.394 -5.668 1.00 84.12 103 SER A CA 1
ATOM 819 C C . SER A 1 103 ? 11.387 3.585 -6.402 1.00 84.12 103 SER A C 1
ATOM 821 O O . SER A 1 103 ? 10.959 4.719 -6.185 1.00 84.12 103 SER A O 1
ATOM 823 N N . HIS A 1 104 ? 12.344 3.350 -7.303 1.00 82.81 104 HIS A N 1
ATOM 824 C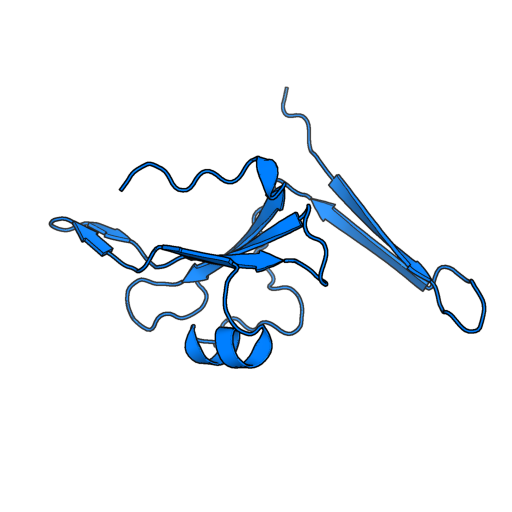 CA . HIS A 1 104 ? 13.025 4.407 -8.056 1.00 82.81 104 HIS A CA 1
ATOM 825 C C . HIS A 1 104 ? 12.147 5.023 -9.153 1.00 82.81 104 HIS A C 1
ATOM 827 O O . HIS A 1 104 ? 12.440 6.108 -9.653 1.00 82.81 104 HIS A O 1
ATOM 833 N N . THR A 1 105 ? 11.062 4.344 -9.527 1.00 82.69 105 THR A N 1
ATOM 834 C CA . THR A 1 105 ? 10.126 4.795 -10.568 1.00 82.69 105 THR A CA 1
ATOM 835 C C . THR A 1 105 ? 8.906 5.523 -10.005 1.00 82.69 105 THR A C 1
ATOM 837 O O . THR A 1 105 ? 8.111 6.088 -10.763 1.00 82.69 105 THR A O 1
ATOM 840 N N . ILE A 1 106 ? 8.731 5.517 -8.681 1.00 85.25 106 ILE A N 1
ATOM 841 C CA . ILE A 1 106 ? 7.590 6.152 -8.025 1.00 85.25 106 ILE A CA 1
ATOM 842 C C . ILE A 1 106 ? 7.805 7.667 -8.031 1.00 85.25 106 ILE A C 1
ATOM 844 O O . ILE A 1 106 ? 8.681 8.202 -7.358 1.00 85.25 106 ILE A O 1
ATOM 848 N N . SER A 1 107 ? 6.968 8.368 -8.793 1.00 85.38 107 SER A N 1
ATOM 849 C CA . SER A 1 107 ? 6.906 9.826 -8.792 1.00 85.38 107 SER A CA 1
ATOM 850 C C . SER A 1 107 ? 5.649 10.299 -8.075 1.00 85.38 107 SER A C 1
ATOM 852 O O . SER A 1 107 ? 4.538 9.860 -8.377 1.00 85.38 107 SER A O 1
ATOM 854 N N . TRP A 1 108 ? 5.824 11.235 -7.150 1.00 85.69 108 TRP A N 1
ATOM 855 C CA . TRP A 1 108 ? 4.742 11.795 -6.338 1.00 85.69 108 TRP A CA 1
ATOM 856 C C . TRP A 1 108 ? 4.105 13.055 -6.949 1.00 85.69 108 TRP A C 1
ATOM 858 O O . TRP A 1 108 ? 3.074 13.536 -6.464 1.00 85.69 108 TRP A O 1
ATOM 868 N N . GLY A 1 109 ? 4.663 13.538 -8.067 1.00 74.25 109 GLY A N 1
ATOM 869 C CA . GLY A 1 109 ? 4.367 14.853 -8.634 1.00 74.25 109 GLY A CA 1
ATOM 870 C C . GLY A 1 109 ? 4.995 15.990 -7.819 1.00 74.25 109 GLY A C 1
ATOM 871 O O . GLY A 1 109 ? 5.601 15.761 -6.775 1.00 74.25 109 GLY A O 1
ATOM 872 N N . ARG A 1 110 ? 4.865 17.226 -8.312 1.00 59.72 110 ARG A N 1
ATOM 873 C CA . ARG A 1 110 ? 5.131 18.437 -7.520 1.00 59.72 110 ARG A CA 1
ATOM 874 C C . ARG A 1 110 ? 3.816 18.883 -6.877 1.00 59.72 110 ARG A C 1
ATOM 876 O O . ARG A 1 110 ? 2.774 18.778 -7.525 1.00 59.72 110 ARG A O 1
ATOM 883 N N . PHE A 1 111 ? 3.881 19.276 -5.609 1.00 50.62 111 PHE A N 1
ATOM 884 C CA . PHE A 1 111 ? 2.746 19.797 -4.846 1.00 50.62 111 PHE A CA 1
ATOM 885 C C . PHE A 1 111 ? 2.372 21.199 -5.319 1.00 50.62 111 PHE A C 1
ATOM 887 O O . PHE A 1 111 ? 3.311 21.964 -5.642 1.00 50.62 111 PHE A O 1
#

Secondary structure (DSSP, 8-state):
-----EEEEEEE-TTT--EEEEEEEETT-EESSPPTT--TT-BHHHHHHHH-S-SEEE--EEETTEEE--EEEEEETTEEEEEEEEEE-SSTTBEEEEEEEEGGG------

Sequence (111 aa):
MSIYKYGLTLIFSKKSSLLVCVEVLNIDTIYNMLPSPLEVSMVRSDVLELLGLPITSKPPRKIINIFTGGVDQFNYNGQSYLGMLVYYHYEGLDIKTIKFKDSHTISWGRF

Organism: NCBI:txid1229493

InterPro domains:
  IPR045657 Immunity protein CdiI, Gammaproteobacteria-type [PF19929] (32-100)

Radius of gyration: 15.83 Å; chains: 1; bounding box: 37×47×40 Å

pLDDT: mean 80.62, std 13.52, range [38.81, 96.06]